Protein 8I1B (pdb70)

B-factor: mean 28.57, std 8.93, range [12.27, 54.84]

CATH classification: 2.80.10.50

Nearest PDB structures (foldseek):
  8i1b-assembly1_A  TM=1.007E+00  e=2.877E-26  Mus musculus
  6y8m-assembly1_A  TM=9.764E-01  e=1.112E-20  Homo sapiens
  1s0l-assembly1_A  TM=9.770E-01  e=1.169E-20  Homo sapiens
  5r8p-assembly1_A  TM=9.793E-01  e=1.428E-20  Homo sapiens
  1tp0-assembly1_A  TM=9.754E-01  e=1.112E-20  Homo sapiens

Secondary structure (DSSP, 8-state):
-EEEEEEETT--EEEEETTTEEEEE---GGGGTTBPPEEEEE-S----SSEEEEEEEETTSSEEEEEEEETTEEEEEEEE--TTT-S-SS--GGGEEEEEEETTEEEEEESSSTT-EEEB-SSSSEEPEEE---TT-B--EEEEE-

Radius of gyration: 14.27 Å; Cα contacts (8 Å, |Δi|>4): 338; chains: 1; bounding box: 38×35×39 Å

Solvent-accessible surface area: 7971 Å² total; per-residue (Å²): 112,110,51,26,49,5,42,2,96,80,115,2,2,1,13,71,28,156,91,133,54,8,47,2,22,98,47,86,63,141,60,65,116,98,9,12,39,3,6,9,21,126,1,105,40,121,116,83,103,109,50,89,11,5,0,2,2,9,98,84,108,59,21,8,4,0,1,32,124,106,145,70,60,20,40,23,50,16,40,64,16,73,95,202,106,35,57,68,151,142,13,62,103,73,0,9,0,23,21,18,113,61,171,119,64,4,22,0,8,0,20,68,33,85,97,62,33,3,0,1,32,78,53,62,113,107,49,13,61,11,4,77,84,57,63,135,30,3,15,16,1,59,58,54,87,84

Sequence (146 aa):
QLHYRLRDEQQKSLVLSDPYELKALHLNGQNINQQVIFSMSFVQGEPSNDKIPVALGLKGKNLYLSCVMKDGTPTLQLESVDPKQYPKKKMEKRFVFNKIEVKSKVEFESAEFPNWYISTSQAEHKPVFLGNNSGQDIIDFTMESV

InterPro domains:
  IPR000975 Interleukin-1 family [PF00340] (148-264)
  IPR000975 Interleukin-1 family [PR00264] (173-193)
  IPR000975 Interleukin-1 family [PR00264] (212-225)
  IPR000975 Interleukin-1 family [PR00264] (226-241)
  IPR000975 Interleukin-1 family [PTHR10078] (1-266)
  IPR003502 Interleukin-1 propeptide [PF02394] (1-102)
  IPR008996 Cytokine IL1/FGF [SSF50353] (122-266)
  IPR020877 Interleukin-1 conserved site [PS00253] (229-249)

GO terms:
  GO:1900745 positive regulation of p38MAPK cascade (P, IGI)
  GO:0046330 positive regulation of JNK cascade (P, IGI)
  GO:0050805 negative regulation of synaptic transmission (P, IMP)
  GO:0050999 regulation of nitric-oxide synthase activity (P, IDA)
  GO:0005576 extracellular region (C, EXP)
  GO:0031982 vesicle (C, IDA)
  GO:0005125 cytokine activity (F, IDA)
  GO:0005576 extracellular region (C, IDA)
  GO:0030141 secretory granule (C, IDA)
  GO:0043123 positive regulation of canonical NF-kappaB signal transduction (P, IDA)
  GO:0009743 response to carbohydrate (P, IDA)
  GO:0045944 positive regulation of transcription by RNA polymerase II (P, IDA)
  GO:0010628 positive regulation of gene expression (P, IDA)
  GO:0030593 neutrophil chemotaxis (P, IDA)
  GO:0032496 response to lipopolysaccharide (P, IDA)
  GO:0032722 positive regulation of chemokine production (P, IDA)
  GO:0032755 positive regulation of interleukin-6 production (P, IDA)
  GO:0033198 response to ATP (P, IDA)
  GO:0050900 leukocyte migration (P, IDA)
  GO:0046330 positive regulation of JNK cascade (P, IDA)

Organism: Mus musculus (NCBI:txid10090)

Structure (mmCIF, N/CA/C/O backbone):
data_8I1B
#
_entry.id   8I1B
#
_cell.length_a   55.710
_cell.length_b   55.710
_cell.length_c   79.000
_cell.angle_alpha   90.00
_cell.angle_beta   90.00
_cell.angle_gamma   90.00
#
_symmetry.space_group_name_H-M   'P 43'
#
loop_
_entity.id
_entity.type
_entity.pdbx_description
1 polymer 'INTERLEUKIN-1 BETA'
2 water water
#
loop_
_atom_site.group_PDB
_atom_site.id
_atom_site.type_symbol
_atom_site.label_atom_id
_atom_site.label_alt_id
_atom_site.label_comp_id
_atom_site.label_asym_id
_atom_site.label_entity_id
_atom_site.label_seq_id
_atom_site.pdbx_PDB_ins_code
_atom_site.Cartn_x
_atom_site.Cartn_y
_atom_site.Cartn_z
_atom_site.occupancy
_atom_site.B_iso_or_equiv
_atom_site.auth_seq_id
_atom_site.auth_comp_id
_atom_site.auth_asym_id
_atom_site.auth_atom_id
_atom_site.pdbx_PDB_model_num
ATOM 1 N N . GLN A 1 5 ? 11.266 21.347 12.809 1.00 29.76 5 GLN A N 1
ATOM 2 C CA . GLN A 1 5 ? 10.621 20.458 11.793 1.00 29.92 5 GLN A CA 1
ATOM 3 C C . GLN A 1 5 ? 9.198 20.875 11.434 1.00 29.22 5 GLN A C 1
ATOM 4 O O . GLN A 1 5 ? 8.316 20.795 12.268 1.00 29.59 5 GLN A O 1
ATOM 10 N N . LEU A 1 6 ? 9.031 21.387 10.224 1.00 28.17 6 LEU A N 1
ATOM 11 C CA . LEU A 1 6 ? 7.749 21.815 9.676 1.00 27.76 6 LEU A CA 1
ATOM 12 C C . LEU A 1 6 ? 7.283 20.616 8.793 1.00 27.09 6 LEU A C 1
ATOM 13 O O . LEU A 1 6 ? 8.164 20.020 8.184 1.00 26.38 6 LEU A O 1
ATOM 18 N N . HIS A 1 7 ? 6.010 20.325 8.805 1.00 26.49 7 HIS A N 1
ATOM 19 C CA . HIS A 1 7 ? 5.439 19.210 8.056 1.00 25.75 7 HIS A CA 1
ATOM 20 C C . HIS A 1 7 ? 4.622 19.689 6.858 1.00 24.66 7 HIS A C 1
ATOM 21 O O . HIS A 1 7 ? 3.945 20.684 6.987 1.00 23.88 7 HIS A O 1
ATOM 28 N N . TYR A 1 8 ? 4.817 18.993 5.718 1.00 24.00 8 TYR A N 1
ATOM 29 C CA . TYR A 1 8 ? 4.100 19.352 4.518 1.00 24.04 8 TYR A CA 1
ATOM 30 C C . TYR A 1 8 ? 3.908 18.211 3.527 1.00 23.42 8 TYR A C 1
ATOM 31 O O . TYR A 1 8 ? 4.589 17.186 3.637 1.00 23.69 8 TYR A O 1
ATOM 40 N N . ARG A 1 9 ? 2.970 18.415 2.645 1.00 22.99 9 ARG A N 1
ATOM 41 C CA . ARG A 1 9 ? 2.652 17.505 1.528 1.00 22.58 9 ARG A CA 1
ATOM 42 C C . ARG A 1 9 ? 3.037 18.374 0.307 1.00 22.09 9 ARG A C 1
ATOM 43 O O . ARG A 1 9 ? 2.970 19.623 0.374 1.00 21.93 9 ARG A O 1
ATOM 51 N N . LEU A 1 10 ? 3.522 17.730 -0.712 1.00 21.78 10 LEU A N 1
ATOM 52 C CA . LEU A 1 10 ? 3.951 18.443 -1.933 1.00 20.72 10 LEU A CA 1
ATOM 53 C C . LEU A 1 10 ? 3.093 17.988 -3.099 1.00 19.88 10 LEU A C 1
ATOM 54 O O . LEU A 1 10 ? 2.720 16.805 -3.087 1.00 20.54 10 LEU A O 1
ATOM 59 N N . ARG A 1 11 ? 2.875 18.897 -3.995 1.00 19.42 11 ARG A N 1
ATOM 60 C CA . ARG A 1 11 ? 2.124 18.668 -5.237 1.00 19.48 11 ARG A CA 1
ATOM 61 C C . ARG A 1 11 ? 2.882 19.401 -6.346 1.00 19.17 11 ARG A C 1
ATOM 62 O O . ARG A 1 11 ? 3.376 20.523 -5.980 1.00 19.36 11 ARG A O 1
ATOM 70 N N . ASP A 1 12 ? 2.944 18.791 -7.491 1.00 18.69 12 ASP A N 1
ATOM 71 C CA . ASP A 1 12 ? 3.640 19.379 -8.637 1.00 19.90 12 ASP A CA 1
ATOM 72 C C . ASP A 1 12 ? 2.755 20.399 -9.318 1.00 21.12 12 ASP A C 1
ATOM 73 O O . ASP A 1 12 ? 1.542 20.555 -8.952 1.00 21.71 12 ASP A O 1
ATOM 78 N N . GLU A 1 13 ? 3.306 21.184 -10.246 1.00 21.91 13 GLU A N 1
ATOM 79 C CA . GLU A 1 13 ? 2.552 22.242 -10.921 1.00 22.88 13 GLU A CA 1
ATOM 80 C C . GLU A 1 13 ? 1.325 21.705 -11.629 1.00 22.34 13 GLU A C 1
ATOM 81 O O . GLU A 1 13 ? 0.292 22.411 -11.696 1.00 22.49 13 GLU A O 1
ATOM 87 N N . GLN A 1 14 ? 1.398 20.491 -12.084 1.00 21.97 14 GLN A N 1
ATOM 88 C CA . GLN A 1 14 ? 0.311 19.803 -12.746 1.00 22.06 14 GLN A CA 1
ATOM 89 C C . GLN A 1 14 ? -0.612 19.128 -11.751 1.00 22.03 14 GLN A C 1
ATOM 90 O O . GLN A 1 14 ? -1.389 18.296 -12.236 1.00 21.97 14 GLN A O 1
ATOM 100 N N . GLN A 1 15 ? -0.518 19.409 -10.485 1.00 22.18 15 GLN A N 1
ATOM 101 C CA . GLN A 1 15 ? -1.358 18.817 -9.463 1.00 22.74 15 GLN A CA 1
ATOM 102 C C . GLN A 1 15 ? -1.177 17.333 -9.206 1.00 22.31 15 GLN A C 1
ATOM 103 O O . GLN A 1 15 ? -2.134 16.689 -8.709 1.00 21.66 15 GLN A O 1
ATOM 109 N N . LYS A 1 16 ? -0.031 16.766 -9.479 1.00 22.27 16 LYS A N 1
ATOM 110 C CA . LYS A 1 16 ? 0.246 15.330 -9.150 1.00 22.88 16 LYS A CA 1
ATOM 111 C C . LYS A 1 16 ? 0.702 15.313 -7.666 1.00 22.86 16 LYS A C 1
ATOM 112 O O . LYS A 1 16 ? 1.286 16.303 -7.209 1.00 22.57 16 LYS A O 1
ATOM 118 N N . SER A 1 17 ? 0.366 14.273 -6.951 1.00 22.88 17 SER A N 1
ATOM 119 C CA . SER A 1 17 ? 0.698 14.114 -5.527 1.00 23.11 17 SER A CA 1
ATOM 120 C C . SER A 1 17 ? 1.809 13.080 -5.408 1.00 23.63 17 SER A C 1
ATOM 121 O O . SER A 1 17 ? 1.944 12.172 -6.274 1.00 23.42 17 SER A O 1
ATOM 124 N N . LEU A 1 18 ? 2.539 13.201 -4.300 1.00 24.12 18 LEU A N 1
ATOM 125 C CA . LEU A 1 18 ? 3.702 12.315 -4.050 1.00 24.50 18 LEU A CA 1
ATOM 126 C C . LEU A 1 18 ? 3.368 11.166 -3.145 1.00 25.71 18 LEU A C 1
ATOM 127 O O . LEU A 1 18 ? 2.743 11.348 -2.113 1.00 25.83 18 LEU A O 1
ATOM 132 N N . VAL A 1 19 ? 3.801 9.975 -3.533 1.00 27.43 19 VAL A N 1
ATOM 133 C CA . VAL A 1 19 ? 3.589 8.754 -2.733 1.00 29.57 19 VAL A CA 1
ATOM 134 C C . VAL A 1 19 ? 4.887 7.943 -2.641 1.00 31.17 19 VAL A C 1
ATOM 135 O O . VAL A 1 19 ? 5.787 8.051 -3.492 1.00 30.95 19 VAL A O 1
ATOM 139 N N . LEU A 1 20 ? 4.983 7.111 -1.632 1.00 32.93 20 LEU A N 1
ATOM 140 C CA . LEU A 1 20 ? 6.128 6.223 -1.385 1.00 34.88 20 LEU A CA 1
ATOM 141 C C . LEU A 1 20 ? 5.838 4.850 -1.993 1.00 36.89 20 LEU A C 1
ATOM 142 O O . LEU A 1 20 ? 4.764 4.289 -1.720 1.00 37.54 20 LEU A O 1
ATOM 147 N N . SER A 1 21 ? 6.717 4.303 -2.783 1.00 38.88 21 SER A N 1
ATOM 148 C CA . SER A 1 21 ? 6.610 2.963 -3.387 1.00 41.55 21 SER A CA 1
ATOM 149 C C . SER A 1 21 ? 7.800 2.083 -2.946 1.00 43.04 21 SER A C 1
ATOM 150 O O . SER A 1 21 ? 8.982 2.503 -2.964 1.00 42.94 21 SER A O 1
ATOM 153 N N . ASP A 1 22 ? 7.482 0.892 -2.503 1.00 44.45 22 ASP A N 1
ATOM 154 C CA . ASP A 1 22 ? 8.223 -0.201 -1.970 1.00 45.66 22 ASP A CA 1
ATOM 155 C C . ASP A 1 22 ? 9.736 -0.118 -1.919 1.00 45.66 22 ASP A C 1
ATOM 156 O O . ASP A 1 22 ? 10.367 -0.189 -0.836 1.00 45.26 22 ASP A O 1
ATOM 161 N N . PRO A 1 23 ? 10.327 -0.034 -3.098 1.00 45.69 23 PRO A N 1
ATOM 162 C CA . PRO A 1 23 ? 11.782 0.076 -3.235 1.00 45.49 23 PRO A CA 1
ATOM 163 C C . PRO A 1 23 ? 12.373 1.401 -2.788 1.00 45.13 23 PRO A C 1
ATOM 164 O O . PRO A 1 23 ? 13.349 1.847 -3.482 1.00 45.41 23 PRO A O 1
ATOM 168 N N . TYR A 1 24 ? 11.877 2.032 -1.704 1.00 43.79 24 TYR A N 1
ATOM 169 C CA . TYR A 1 24 ? 12.503 3.313 -1.255 1.00 41.67 24 TYR A CA 1
ATOM 170 C C . TYR A 1 24 ? 12.425 4.326 -2.414 1.00 40.30 24 TYR A C 1
ATOM 171 O O . TYR A 1 24 ? 13.443 4.983 -2.758 1.00 39.58 24 TYR A O 1
ATOM 180 N N . GLU A 1 25 ? 11.265 4.377 -3.009 1.00 39.13 25 GLU A N 1
ATOM 181 C CA . GLU A 1 25 ? 11.042 5.269 -4.168 1.00 37.12 25 GLU A CA 1
ATOM 182 C C . GLU A 1 25 ? 9.787 6.116 -4.043 1.00 35.01 25 GLU A C 1
ATOM 183 O O . GLU A 1 25 ? 8.768 5.653 -3.497 1.00 35.89 25 GLU A O 1
ATOM 189 N N . LEU A 1 26 ? 9.892 7.369 -4.493 1.00 31.84 26 LEU A N 1
ATOM 190 C CA . LEU A 1 26 ? 8.824 8.328 -4.500 1.00 28.95 26 LEU A CA 1
ATOM 191 C C . LEU A 1 26 ? 8.344 8.378 -5.975 1.00 27.34 26 LEU A C 1
ATOM 192 O O . LEU A 1 26 ? 9.195 8.281 -6.821 1.00 26.00 26 LEU A O 1
ATOM 197 N N . LYS A 1 27 ? 7.043 8.450 -6.111 1.00 27.31 27 LYS A N 1
ATOM 198 C CA . LYS A 1 27 ? 6.378 8.537 -7.405 1.00 27.32 27 LYS A CA 1
ATOM 199 C C . LYS A 1 27 ? 5.317 9.683 -7.242 1.00 25.93 27 LYS A C 1
ATOM 200 O O . LYS A 1 27 ? 4.885 9.958 -6.136 1.00 25.79 27 LYS A O 1
ATOM 206 N N . ALA A 1 28 ? 4.980 10.189 -8.378 1.00 24.90 28 ALA A N 1
ATOM 207 C CA . ALA A 1 28 ? 3.977 11.284 -8.432 1.00 24.29 28 ALA A CA 1
ATOM 208 C C . ALA A 1 28 ? 2.817 10.725 -9.290 1.00 24.44 28 ALA A C 1
ATOM 209 O O . ALA A 1 28 ? 3.122 10.183 -10.390 1.00 24.92 28 ALA A O 1
ATOM 211 N N . LEU A 1 29 ? 1.623 10.847 -8.765 1.00 23.97 29 LEU A N 1
ATOM 212 C CA . LEU A 1 29 ? 0.449 10.398 -9.519 1.00 24.79 29 LEU A CA 1
ATOM 213 C C . LEU A 1 29 ? -0.750 11.328 -9.294 1.00 24.30 29 LEU A C 1
ATOM 214 O O . LEU A 1 29 ? -0.722 12.135 -8.379 1.00 24.15 29 LEU A O 1
ATOM 219 N N . HIS A 1 30 ? -1.763 11.165 -10.148 1.00 23.87 30 HIS A N 1
ATOM 220 C CA . HIS A 1 30 ? -2.971 11.964 -10.040 1.00 23.29 30 HIS A CA 1
ATOM 221 C C . HIS A 1 30 ? -3.858 11.342 -8.989 1.00 23.52 30 HIS A C 1
ATOM 222 O O . HIS A 1 30 ? -4.216 10.184 -9.227 1.00 24.16 30 HIS A O 1
ATOM 229 N N . LEU A 1 31 ? -4.101 12.016 -7.912 1.00 23.68 31 LEU A N 1
ATOM 230 C CA . LEU A 1 31 ? -4.937 11.575 -6.812 1.00 24.78 31 LEU A CA 1
ATOM 231 C C . LEU A 1 31 ? -6.035 12.601 -6.590 1.00 26.13 31 LEU A C 1
ATOM 232 O O . LEU A 1 31 ? -5.858 13.805 -6.881 1.00 26.29 31 LEU A O 1
ATOM 237 N N . ASN A 1 32 ? -7.174 12.145 -6.149 1.00 28.06 32 ASN A N 1
ATOM 238 C CA . ASN A 1 32 ? -8.336 13.056 -5.919 1.00 30.17 32 ASN A CA 1
ATOM 239 C C . ASN A 1 32 ? -8.429 13.341 -4.441 1.00 31.32 32 ASN A C 1
ATOM 240 O O . ASN A 1 32 ? -7.630 12.846 -3.643 1.00 31.54 32 ASN A O 1
ATOM 245 N N . GLY A 1 33 ? -9.389 14.147 -4.060 1.00 32.93 33 GLY A N 1
ATOM 246 C CA . GLY A 1 33 ? -9.651 14.545 -2.682 1.00 34.54 33 GLY A CA 1
ATOM 247 C C . GLY A 1 33 ? -9.843 13.384 -1.753 1.00 36.25 33 GLY A C 1
ATOM 248 O O . GLY A 1 33 ? -9.518 13.501 -0.561 1.00 37.10 33 GLY A O 1
ATOM 249 N N . GLN A 1 34 ? -10.312 12.255 -2.206 1.00 37.57 34 GLN A N 1
ATOM 250 C CA . GLN A 1 34 ? -10.569 11.031 -1.451 1.00 39.27 34 GLN A CA 1
ATOM 251 C C . GLN A 1 34 ? -9.289 10.268 -1.161 1.00 40.31 34 GLN A C 1
ATOM 252 O O . GLN A 1 34 ? -9.109 9.654 -0.079 1.00 41.29 34 GLN A O 1
ATOM 258 N N . ASN A 1 35 ? -8.404 10.249 -2.156 1.00 40.49 35 ASN A N 1
ATOM 259 C CA . ASN A 1 35 ? -7.133 9.498 -1.960 1.00 41.78 35 ASN A CA 1
ATOM 260 C C . ASN A 1 35 ? -6.003 10.312 -1.458 1.00 41.62 35 ASN A C 1
ATOM 261 O O . ASN A 1 35 ? -4.864 10.198 -1.920 1.00 42.30 35 ASN A O 1
ATOM 266 N N . ILE A 1 36 ? -6.230 11.148 -0.497 1.00 41.52 36 ILE A N 1
ATOM 267 C CA . ILE A 1 36 ? -5.207 12.074 0.051 1.00 41.09 36 ILE A CA 1
ATOM 268 C C . ILE A 1 36 ? -4.423 11.408 1.118 1.00 40.67 36 ILE A C 1
ATOM 269 O O . ILE A 1 36 ? -3.248 11.742 1.430 1.00 40.34 36 ILE A O 1
ATOM 275 N N . ASN A 1 37 ? -4.922 10.341 1.675 1.00 40.47 37 ASN A N 1
ATOM 276 C CA . ASN A 1 37 ? -4.344 9.521 2.732 1.00 40.29 37 ASN A CA 1
ATOM 277 C C . ASN A 1 37 ? -2.980 8.961 2.415 1.00 39.33 37 ASN A C 1
ATOM 278 O O . ASN A 1 37 ? -2.087 8.904 3.290 1.00 39.03 37 ASN A O 1
ATOM 283 N N . GLN A 1 38 ? -2.754 8.494 1.208 1.00 38.54 38 GLN A N 1
ATOM 284 C CA . GLN A 1 38 ? -1.554 7.896 0.695 1.00 37.31 38 GLN A CA 1
ATOM 285 C C . GLN A 1 38 ? -0.311 8.760 0.459 1.00 35.33 38 GLN A C 1
ATOM 286 O O . GLN A 1 38 ? 0.792 8.189 0.249 1.00 34.59 38 GLN A O 1
ATOM 292 N N . GLN A 1 39 ? -0.477 10.046 0.318 1.00 33.95 39 GLN A N 1
ATOM 293 C CA . GLN A 1 39 ? 0.601 11.003 0.064 1.00 31.70 39 GLN A CA 1
ATOM 294 C C . GLN A 1 39 ? 1.655 11.003 1.184 1.00 29.91 39 GLN A C 1
ATOM 295 O O . GLN A 1 39 ? 1.275 10.985 2.358 1.00 30.22 39 GLN A O 1
ATOM 301 N N . VAL A 1 40 ? 2.879 11.171 0.832 1.00 28.29 40 VAL A N 1
ATOM 302 C CA . VAL A 1 40 ? 4.006 11.310 1.750 1.00 27.18 40 VAL A CA 1
ATOM 303 C C . VAL A 1 40 ? 3.977 12.703 2.421 1.00 25.83 40 VAL A C 1
ATOM 304 O O . VAL A 1 40 ? 3.784 13.760 1.794 1.00 25.44 40 VAL A O 1
ATOM 308 N N . ILE A 1 41 ? 4.185 12.668 3.720 1.00 24.61 41 ILE A N 1
ATOM 309 C CA . ILE A 1 41 ? 4.338 13.890 4.499 1.00 23.56 41 ILE A CA 1
ATOM 310 C C . ILE A 1 41 ? 5.879 14.002 4.744 1.00 23.14 41 ILE A C 1
ATOM 311 O O . ILE A 1 41 ? 6.537 13.071 5.234 1.00 22.95 41 ILE A O 1
ATOM 316 N N . PHE A 1 42 ? 6.344 15.179 4.426 1.00 22.33 42 PHE A N 1
ATOM 317 C CA . PHE A 1 42 ? 7.739 15.571 4.583 1.00 21.44 42 PHE A CA 1
ATOM 318 C C . PHE A 1 42 ? 7.888 16.531 5.792 1.00 21.42 42 PHE A C 1
ATOM 319 O O . PHE A 1 42 ? 6.984 17.321 6.120 1.00 21.34 42 PHE A O 1
ATOM 327 N N . SER A 1 43 ? 9.057 16.433 6.388 1.00 21.48 43 SER A N 1
ATOM 328 C CA . SER A 1 43 ? 9.540 17.202 7.487 1.00 21.90 43 SER A CA 1
ATOM 329 C C . SER A 1 43 ? 10.659 18.109 6.950 1.00 21.84 43 SER A C 1
ATOM 330 O O . SER A 1 43 ? 11.663 17.510 6.602 1.00 22.11 43 SER A O 1
ATOM 333 N N . MET A 1 44 ? 10.404 19.399 6.971 1.00 21.85 44 MET A N 1
ATOM 334 C CA . MET A 1 44 ? 11.403 20.365 6.483 1.00 21.83 44 MET A CA 1
ATOM 335 C C . MET A 1 44 ? 12.092 20.986 7.672 1.00 21.86 44 MET A C 1
ATOM 336 O O . MET A 1 44 ? 11.446 21.184 8.736 1.00 22.79 44 MET A O 1
ATOM 341 N N . SER A 1 45 ? 13.367 21.232 7.605 1.00 21.13 45 SER A N 1
ATOM 342 C CA . SER A 1 45 ? 14.156 21.832 8.682 1.00 21.03 45 SER A CA 1
ATOM 343 C C . SER A 1 45 ? 15.269 22.656 8.046 1.00 22.07 45 SER A C 1
ATOM 344 O O . SER A 1 45 ? 15.809 22.264 7.007 1.00 22.65 45 SER A O 1
ATOM 347 N N . PHE A 1 46 ? 15.578 23.768 8.631 1.00 22.59 46 PHE A N 1
ATOM 348 C CA . PHE A 1 46 ? 16.607 24.723 8.241 1.00 22.53 46 PHE A CA 1
ATOM 349 C C . PHE A 1 46 ? 17.965 24.088 8.559 1.00 23.17 46 PHE A C 1
ATOM 350 O O . PHE A 1 46 ? 18.145 23.498 9.596 1.00 23.18 46 PHE A O 1
ATOM 358 N N . VAL A 1 47 ? 18.899 24.236 7.689 1.00 24.70 47 VAL A N 1
ATOM 359 C CA . VAL A 1 47 ? 20.247 23.844 7.644 1.00 27.25 47 VAL A CA 1
ATOM 360 C C . VAL A 1 47 ? 21.219 25.017 7.566 1.00 30.27 47 VAL A C 1
ATOM 361 O O . VAL A 1 47 ? 21.009 25.963 6.795 1.00 30.73 47 VAL A O 1
ATOM 365 N N . GLN A 1 48 ? 22.292 24.918 8.357 1.00 33.96 48 GLN A N 1
ATOM 366 C CA . GLN A 1 48 ? 23.305 26.045 8.235 1.00 37.93 48 GLN A CA 1
ATOM 367 C C . GLN A 1 48 ? 23.761 25.985 6.773 1.00 41.05 48 GLN A C 1
ATOM 368 O O . GLN A 1 48 ? 24.218 24.881 6.321 1.00 41.87 48 GLN A O 1
ATOM 374 N N . GLY A 1 49 ? 23.513 27.024 5.985 1.00 43.05 49 GLY A N 1
ATOM 375 C CA . GLY A 1 49 ? 23.961 26.980 4.531 1.00 46.22 49 GLY A CA 1
ATOM 376 C C . GLY A 1 49 ? 24.452 28.346 4.112 1.00 48.23 49 GLY A C 1
ATOM 377 O O . GLY A 1 49 ? 24.879 29.082 5.049 1.00 49.43 49 GLY A O 1
ATOM 378 N N . GLU A 1 50 ? 24.393 28.771 2.864 1.00 49.71 50 GLU A N 1
ATOM 379 C CA . GLU A 1 50 ? 24.906 30.151 2.563 1.00 51.59 50 GLU A CA 1
ATOM 380 C C . GLU A 1 50 ? 24.034 30.981 1.689 1.00 52.87 50 GLU A C 1
ATOM 381 O O . GLU A 1 50 ? 22.852 30.608 1.405 1.00 53.17 50 GLU A O 1
ATOM 387 N N . PRO A 1 51 ? 24.516 32.160 1.283 1.00 53.66 51 PRO A N 1
ATOM 388 C CA . PRO A 1 51 ? 23.871 33.171 0.493 1.00 53.76 51 PRO A CA 1
ATOM 389 C C . PRO A 1 51 ? 22.630 32.934 -0.320 1.00 53.56 51 PRO A C 1
ATOM 390 O O . PRO A 1 51 ? 22.411 31.967 -1.060 1.00 53.40 51 PRO A O 1
ATOM 394 N N . SER A 1 52 ? 21.761 33.939 -0.185 1.00 53.11 52 SER A N 1
ATOM 395 C CA . SER A 1 52 ? 20.495 34.152 -0.775 1.00 52.57 52 SER A CA 1
ATOM 396 C C . SER A 1 52 ? 20.508 34.080 -2.305 1.00 52.60 52 SER A C 1
ATOM 397 O O . SER A 1 52 ? 21.466 33.681 -2.971 1.00 52.97 52 SER A O 1
ATOM 400 N N . ASN A 1 53 ? 19.383 34.521 -2.814 1.00 52.20 53 ASN A N 1
ATOM 401 C CA . ASN A 1 53 ? 19.047 34.507 -4.267 1.00 51.77 53 ASN A CA 1
ATOM 402 C C . ASN A 1 53 ? 17.530 34.054 -4.146 1.00 51.07 53 ASN A C 1
ATOM 403 O O . ASN A 1 53 ? 16.928 33.417 -5.005 1.00 51.45 53 ASN A O 1
ATOM 408 N N . ASP A 1 54 ? 17.154 34.391 -2.903 1.00 49.62 54 ASP A N 1
ATOM 409 C CA . ASP A 1 54 ? 15.801 34.028 -2.477 1.00 48.23 54 ASP A CA 1
ATOM 410 C C . ASP A 1 54 ? 15.888 32.490 -2.187 1.00 45.39 54 ASP A C 1
ATOM 411 O O . ASP A 1 54 ? 14.827 31.906 -2.546 1.00 46.01 54 ASP A O 1
ATOM 416 N N . LYS A 1 55 ? 16.999 32.030 -1.635 1.00 41.48 55 LYS A N 1
ATOM 417 C CA . LYS A 1 55 ? 17.051 30.569 -1.343 1.00 37.30 55 LYS A CA 1
ATOM 418 C C . LYS A 1 55 ? 17.384 30.266 0.134 1.00 33.56 55 LYS A C 1
ATOM 419 O O . LYS A 1 55 ? 18.403 30.764 0.617 1.00 33.26 55 LYS A O 1
ATOM 425 N N . ILE A 1 56 ? 16.616 29.414 0.749 1.00 29.55 56 ILE A N 1
ATOM 426 C CA . ILE A 1 56 ? 16.766 28.946 2.124 1.00 26.34 56 ILE A CA 1
ATOM 427 C C . ILE A 1 56 ? 17.119 27.441 2.093 1.00 25.08 56 ILE A C 1
ATOM 428 O O . ILE A 1 56 ? 16.432 26.575 1.503 1.00 24.19 56 ILE A O 1
ATOM 433 N N . PRO A 1 57 ? 18.252 27.109 2.719 1.00 24.09 57 PRO A N 1
ATOM 434 C CA . PRO A 1 57 ? 18.752 25.738 2.805 1.00 22.73 57 PRO A CA 1
ATOM 435 C C . PRO A 1 57 ? 17.941 24.949 3.829 1.00 20.55 57 PRO A C 1
ATOM 436 O O . PRO A 1 57 ? 17.842 25.344 4.999 1.00 20.14 57 PRO A O 1
ATOM 440 N N . VAL A 1 58 ? 17.498 23.810 3.343 1.00 18.89 58 VAL A N 1
ATOM 441 C CA . VAL A 1 58 ? 16.701 22.900 4.180 1.00 17.44 58 VAL A CA 1
ATOM 442 C C . VAL A 1 58 ? 17.024 21.459 3.858 1.00 16.95 58 VAL A C 1
ATOM 443 O O . VAL A 1 58 ? 17.581 21.125 2.804 1.00 17.49 58 VAL A O 1
ATOM 447 N N . ALA A 1 59 ? 16.631 20.590 4.753 1.00 16.81 59 ALA A N 1
ATOM 448 C CA . ALA A 1 59 ? 16.731 19.122 4.565 1.00 16.04 59 ALA A CA 1
ATOM 449 C C . ALA A 1 59 ? 15.267 18.641 4.507 1.00 15.82 59 ALA A C 1
ATOM 450 O O . ALA A 1 59 ? 14.384 19.224 5.169 1.00 16.36 59 ALA A O 1
ATOM 452 N N . LEU A 1 60 ? 15.043 17.600 3.767 1.00 16.10 60 LEU A N 1
ATOM 453 C CA . LEU A 1 60 ? 13.675 17.007 3.655 1.00 16.44 60 LEU A CA 1
ATOM 454 C C . LEU A 1 60 ? 13.673 15.579 4.121 1.00 17.26 60 LEU A C 1
ATOM 455 O O . LEU A 1 60 ? 14.330 14.747 3.482 1.00 17.97 60 LEU A O 1
ATOM 460 N N . GLY A 1 61 ? 12.968 15.250 5.170 1.00 18.20 61 GLY A N 1
ATOM 461 C CA . GLY A 1 61 ? 12.832 13.899 5.689 1.00 18.54 61 GLY A CA 1
ATOM 462 C C . GLY A 1 61 ? 11.370 13.492 5.498 1.00 19.79 61 GLY A C 1
ATOM 463 O O . GLY A 1 61 ? 10.501 14.254 5.030 1.00 19.09 61 GLY A O 1
ATOM 464 N N . LEU A 1 62 ? 11.192 12.177 5.809 1.00 20.79 62 LEU A N 1
ATOM 465 C CA . LEU A 1 62 ? 9.813 11.599 5.767 1.00 21.02 62 LEU A CA 1
ATOM 466 C C . LEU A 1 62 ? 9.344 11.663 7.249 1.00 21.36 62 LEU A C 1
ATOM 467 O O . LEU A 1 62 ? 10.030 11.131 8.118 1.00 22.13 62 LEU A O 1
ATOM 472 N N . LYS A 1 63 ? 8.203 12.262 7.468 1.00 21.80 63 LYS A N 1
ATOM 473 C CA . LYS A 1 63 ? 7.646 12.382 8.810 1.00 22.07 63 LYS A CA 1
ATOM 474 C C . LYS A 1 63 ? 7.646 11.019 9.507 1.00 22.33 63 LYS A C 1
ATOM 475 O O . LYS A 1 63 ? 7.220 9.993 8.994 1.00 22.24 63 LYS A O 1
ATOM 481 N N . GLY A 1 64 ? 8.082 10.959 10.734 1.00 22.91 64 GLY A N 1
ATOM 482 C CA . GLY A 1 64 ? 8.121 9.775 11.576 1.00 23.13 64 GLY A CA 1
ATOM 483 C C . GLY A 1 64 ? 9.192 8.800 11.173 1.00 23.58 64 GLY A C 1
ATOM 484 O O . GLY A 1 64 ? 9.216 7.733 11.793 1.00 24.27 64 GLY A O 1
ATOM 485 N N . LYS A 1 65 ? 10.079 9.166 10.253 1.00 23.35 65 LYS A N 1
ATOM 486 C CA . LYS A 1 65 ? 11.134 8.249 9.819 1.00 22.97 65 LYS A CA 1
ATOM 487 C C . LYS A 1 65 ? 12.540 8.809 9.723 1.00 23.04 65 LYS A C 1
ATOM 488 O O . LYS A 1 65 ? 12.765 10.029 9.522 1.00 24.11 65 LYS A O 1
ATOM 494 N N . ASN A 1 66 ? 13.472 7.890 9.801 1.00 21.79 66 ASN A N 1
ATOM 495 C CA . ASN A 1 66 ? 14.912 8.179 9.682 1.00 21.23 66 ASN A CA 1
ATOM 496 C C . ASN A 1 66 ? 15.268 7.995 8.195 1.00 20.64 66 ASN A C 1
ATOM 497 O O . ASN A 1 66 ? 16.199 7.243 7.919 1.00 20.72 66 ASN A O 1
ATOM 502 N N . LEU A 1 67 ? 14.475 8.596 7.342 1.00 20.19 67 LEU A N 1
ATOM 503 C CA . LEU A 1 67 ? 14.631 8.555 5.889 1.00 19.02 67 LEU A CA 1
ATOM 504 C C . LEU A 1 67 ? 14.686 10.012 5.404 1.00 19.25 67 LEU A C 1
ATOM 505 O O . LEU A 1 67 ? 13.678 10.736 5.723 1.00 19.83 67 LEU A O 1
ATOM 510 N N . TYR A 1 68 ? 15.735 10.380 4.692 1.00 18.43 68 TYR A N 1
ATOM 511 C CA . TYR A 1 68 ? 15.922 11.711 4.157 1.00 18.26 68 TYR A CA 1
ATOM 512 C C . TYR A 1 68 ? 16.352 11.641 2.674 1.00 18.28 68 TYR A C 1
ATOM 513 O O . TYR A 1 68 ? 17.151 10.750 2.331 1.00 18.37 68 TYR A O 1
ATOM 522 N N . LEU A 1 69 ? 15.870 12.632 1.939 1.00 17.83 69 LEU A N 1
ATOM 523 C CA . LEU A 1 69 ? 16.226 12.811 0.518 1.00 17.49 69 LEU A CA 1
ATOM 524 C C . LEU A 1 69 ? 17.708 13.142 0.396 1.00 18.26 69 LEU A C 1
ATOM 525 O O . LEU A 1 69 ? 18.293 13.988 1.134 1.00 18.24 69 LEU A O 1
ATOM 530 N N . SER A 1 70 ? 18.350 12.577 -0.597 1.00 19.24 70 SER A N 1
ATOM 531 C CA . SER A 1 70 ? 19.837 12.787 -0.782 1.00 19.90 70 SER A CA 1
ATOM 532 C C . SER A 1 70 ? 20.165 12.866 -2.259 1.00 19.76 70 SER A C 1
ATOM 533 O O . SER A 1 70 ? 19.433 12.332 -3.090 1.00 19.87 70 SER A O 1
ATOM 536 N N . CYS A 1 71 ? 21.281 13.394 -2.603 1.00 20.16 71 CYS A N 1
ATOM 537 C CA . CYS A 1 71 ? 21.765 13.557 -3.983 1.00 20.72 71 CYS A CA 1
ATOM 538 C C . CYS A 1 71 ? 23.243 13.096 -3.968 1.00 21.11 71 CYS A C 1
ATOM 539 O O . CYS A 1 71 ? 23.959 13.593 -3.122 1.00 20.16 71 CYS A O 1
ATOM 542 N N . VAL A 1 72 ? 23.483 12.211 -4.885 1.00 22.27 72 VAL A N 1
ATOM 543 C CA . VAL A 1 72 ? 24.825 11.602 -5.034 1.00 23.32 72 VAL A CA 1
ATOM 544 C C . VAL A 1 72 ? 25.037 11.390 -6.523 1.00 25.08 72 VAL A C 1
ATOM 545 O O . VAL A 1 72 ? 24.068 11.554 -7.279 1.00 24.89 72 VAL A O 1
ATOM 549 N N . MET A 1 73 ? 26.308 11.236 -6.886 1.00 27.20 73 MET A N 1
ATOM 550 C CA . MET A 1 73 ? 26.722 10.949 -8.288 1.00 28.79 73 MET A CA 1
ATOM 551 C C . MET A 1 73 ? 26.579 9.397 -8.389 1.00 29.89 73 MET A C 1
ATOM 552 O O . MET A 1 73 ? 27.325 8.752 -7.629 1.00 30.32 73 MET A O 1
ATOM 557 N N . LYS A 1 74 ? 25.733 8.919 -9.219 1.00 30.62 74 LYS A N 1
ATOM 558 C CA . LYS A 1 74 ? 25.558 7.434 -9.350 1.00 31.86 74 LYS A CA 1
ATOM 559 C C . LYS A 1 74 ? 25.373 7.182 -10.852 1.00 32.37 74 LYS A C 1
ATOM 560 O O . LYS A 1 74 ? 24.584 7.882 -11.515 1.00 32.09 74 LYS A O 1
ATOM 566 N N . ASP A 1 75 ? 26.183 6.271 -11.379 1.00 33.00 75 ASP A N 1
ATOM 567 C CA . ASP A 1 75 ? 26.108 5.963 -12.821 1.00 33.37 75 AS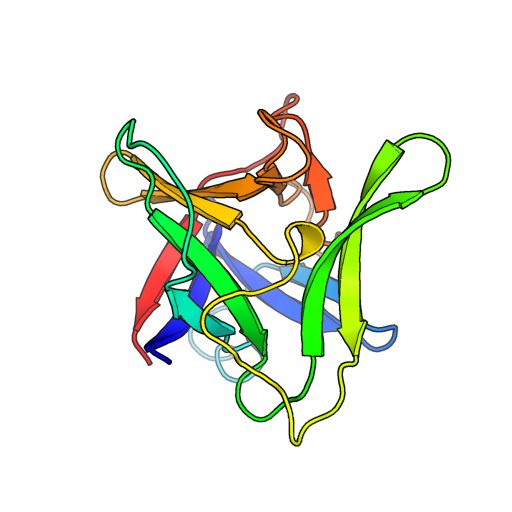P A CA 1
ATOM 568 C C . ASP A 1 75 ? 26.464 7.195 -13.626 1.00 32.51 75 ASP A C 1
ATOM 569 O O . ASP A 1 75 ? 25.800 7.469 -14.647 1.00 32.83 75 ASP A O 1
ATOM 574 N N . GLY A 1 76 ? 27.407 7.954 -13.176 1.00 31.78 76 GLY A N 1
ATOM 575 C CA . GLY A 1 76 ? 27.878 9.160 -13.825 1.00 31.46 76 GLY A CA 1
ATOM 576 C C . GLY A 1 76 ? 26.832 10.208 -14.053 1.00 31.60 76 GLY A C 1
ATOM 577 O O . GLY A 1 76 ? 26.899 10.968 -15.038 1.00 31.54 76 GLY A O 1
ATOM 578 N N . THR A 1 77 ? 25.828 10.278 -13.191 1.00 31.49 77 THR A N 1
ATOM 579 C CA . THR A 1 77 ? 24.743 11.279 -13.234 1.00 30.41 77 THR A CA 1
ATOM 580 C C . THR A 1 77 ? 24.314 11.597 -11.799 1.00 28.79 77 THR A C 1
ATOM 581 O O . THR A 1 77 ? 24.309 10.709 -10.941 1.00 28.72 77 THR A O 1
ATOM 585 N N . PRO A 1 78 ? 24.029 12.825 -11.564 1.00 28.25 78 PRO A N 1
ATOM 586 C CA . PRO A 1 78 ? 23.524 13.306 -10.209 1.00 27.33 78 PRO A CA 1
ATOM 587 C C . PRO A 1 78 ? 22.137 12.626 -10.033 1.00 26.36 78 PRO A C 1
ATOM 588 O O . PRO A 1 78 ? 21.266 12.709 -10.936 1.00 26.35 78 PRO A O 1
ATOM 592 N N . THR A 1 79 ? 21.943 11.941 -8.947 1.00 25.01 79 THR A N 1
ATOM 593 C CA . THR A 1 79 ? 20.770 11.165 -8.620 1.00 24.52 79 THR A CA 1
ATOM 594 C C . THR A 1 79 ? 20.167 11.479 -7.249 1.00 23.54 79 THR A C 1
ATOM 595 O O . THR A 1 79 ? 20.923 11.767 -6.300 1.00 23.05 79 THR A O 1
ATOM 599 N N . LEU A 1 80 ? 18.826 11.366 -7.210 1.00 22.53 80 LEU A N 1
ATOM 600 C CA . LEU A 1 80 ? 18.087 11.616 -5.958 1.00 21.68 80 LEU A CA 1
ATOM 601 C C . LEU A 1 80 ? 17.807 10.234 -5.333 1.00 22.11 80 LEU A C 1
ATOM 602 O O . LEU A 1 80 ? 17.383 9.306 -6.067 1.00 22.71 80 LEU A O 1
ATOM 607 N N . GLN A 1 81 ? 17.966 10.125 -4.050 1.00 22.00 81 GLN A N 1
ATOM 608 C CA . GLN A 1 81 ? 17.692 8.916 -3.307 1.00 22.30 81 GLN A CA 1
ATOM 609 C C . GLN A 1 81 ? 17.093 9.285 -1.948 1.00 21.40 81 GLN A C 1
ATOM 610 O O . GLN A 1 81 ? 16.940 10.456 -1.611 1.00 20.86 81 GLN A O 1
ATOM 616 N N . LEU A 1 82 ? 16.750 8.183 -1.322 1.00 21.14 82 LEU A N 1
ATOM 617 C CA . LEU A 1 82 ? 16.151 8.202 0.038 1.00 20.61 82 LEU A CA 1
ATOM 618 C C . LEU A 1 82 ? 17.191 7.467 0.918 1.00 19.76 82 LEU A C 1
ATOM 619 O O . LEU A 1 82 ? 17.256 6.284 0.740 1.00 19.84 82 LEU A O 1
ATOM 624 N N . GLU A 1 83 ? 17.833 8.125 1.785 1.00 19.91 83 GLU A N 1
ATOM 625 C CA . GLU A 1 83 ? 18.891 7.528 2.618 1.00 20.50 83 GLU A CA 1
ATOM 626 C C . GLU A 1 83 ? 18.465 7.372 4.044 1.00 20.46 83 GLU A C 1
ATOM 627 O O . GLU A 1 83 ? 17.808 8.240 4.619 1.00 20.29 83 GLU A O 1
ATOM 633 N N . SER A 1 84 ? 18.861 6.280 4.627 1.00 21.13 84 SER A N 1
ATOM 634 C CA . SER A 1 84 ? 18.661 5.891 6.024 1.00 21.83 84 SER A CA 1
ATOM 635 C C . SER A 1 84 ? 19.818 6.587 6.803 1.00 22.25 84 SER A C 1
ATOM 636 O O . SER A 1 84 ? 20.930 6.663 6.242 1.00 21.65 84 SER A O 1
ATOM 639 N N . VAL A 1 85 ? 19.442 6.982 8.013 1.00 22.58 85 VAL A N 1
ATOM 640 C CA . VAL A 1 85 ? 20.473 7.647 8.861 1.00 23.22 85 VAL A CA 1
ATOM 641 C C . VAL A 1 85 ? 20.142 7.136 10.288 1.00 24.86 85 VAL A C 1
ATOM 642 O O . VAL A 1 85 ? 19.006 6.645 10.483 1.00 24.58 85 VAL A O 1
ATOM 646 N N . ASP A 1 86 ? 21.146 7.298 11.132 1.00 25.90 86 ASP A N 1
ATOM 647 C CA . ASP A 1 86 ? 21.031 6.924 12.543 1.00 27.79 86 ASP A CA 1
ATOM 648 C C . ASP A 1 86 ? 20.013 7.873 13.216 1.00 29.10 86 ASP A C 1
ATOM 649 O O . ASP A 1 86 ? 20.311 9.077 13.362 1.00 29.69 86 ASP A O 1
ATOM 654 N N . PRO A 1 87 ? 18.904 7.315 13.685 1.00 29.86 87 PRO A N 1
ATOM 655 C CA . PRO A 1 87 ? 17.830 7.989 14.339 1.00 30.84 87 PRO A CA 1
ATOM 656 C C . PRO A 1 87 ? 18.120 8.795 15.591 1.00 32.09 87 PRO 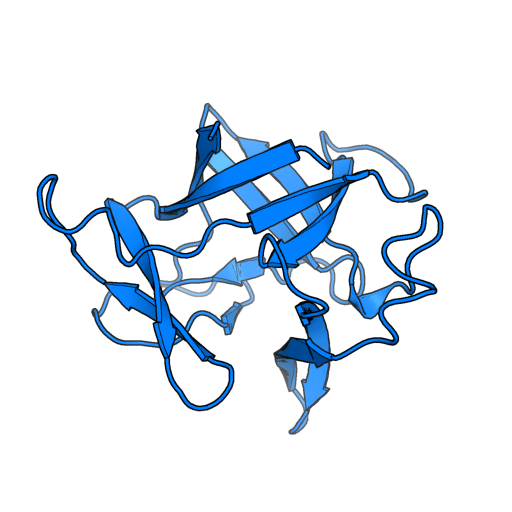A C 1
ATOM 657 O O . PRO A 1 87 ? 17.292 9.606 16.007 1.00 31.55 87 PRO A O 1
ATOM 661 N N . LYS A 1 88 ? 19.268 8.553 16.222 1.00 33.66 88 LYS A N 1
ATOM 662 C CA . LYS A 1 88 ? 19.663 9.306 17.417 1.00 35.24 88 LYS A CA 1
ATOM 663 C C . LYS A 1 88 ? 20.409 10.570 17.029 1.00 35.36 88 LYS A C 1
ATOM 664 O O . LYS A 1 88 ? 20.297 11.523 17.814 1.00 35.82 88 LYS A O 1
ATOM 670 N N . GLN A 1 89 ? 21.072 10.649 15.891 1.00 34.93 89 GLN A N 1
ATOM 671 C CA . GLN A 1 89 ? 21.790 11.846 15.461 1.00 34.73 89 GLN A CA 1
ATOM 672 C C . GLN A 1 89 ? 21.026 12.813 14.550 1.00 33.69 89 GLN A C 1
ATOM 673 O O . GLN A 1 89 ? 21.556 13.913 14.283 1.00 34.24 89 GLN A O 1
ATOM 679 N N . TYR A 1 90 ? 19.958 12.418 13.947 1.00 32.49 90 TYR A N 1
ATOM 680 C CA . TYR A 1 90 ? 19.194 13.151 12.965 1.00 31.07 90 TYR A CA 1
ATOM 681 C C . TYR A 1 90 ? 17.849 13.587 13.456 1.00 31.41 90 TYR A C 1
ATOM 682 O O . TYR A 1 90 ? 17.255 12.854 14.260 1.00 31.96 90 TYR A O 1
ATOM 691 N N . PRO A 1 91 ? 17.369 14.757 13.049 1.00 31.45 91 PRO A N 1
ATOM 692 C CA . PRO A 1 91 ? 18.060 15.681 12.130 1.00 31.57 91 PRO A CA 1
ATOM 693 C C . PRO A 1 91 ? 19.060 16.45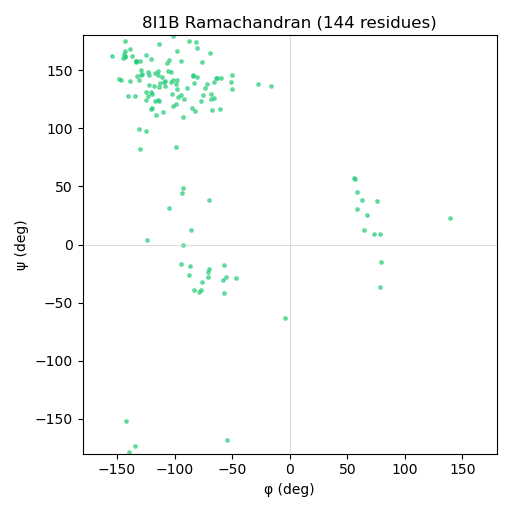8 12.972 1.00 31.75 91 PRO A C 1
ATOM 694 O O . PRO A 1 91 ? 19.059 16.320 14.212 1.00 32.21 91 PRO A O 1
ATOM 698 N N . LYS A 1 92 ? 19.852 17.253 12.331 1.00 31.98 92 LYS A N 1
ATOM 699 C CA . LYS A 1 92 ? 20.875 18.107 12.962 1.00 31.78 92 LYS A CA 1
ATOM 700 C C . LYS A 1 92 ? 20.815 19.469 12.223 1.00 31.78 92 LYS A C 1
ATOM 701 O O . LYS A 1 92 ? 20.245 19.506 11.140 1.00 32.02 92 LYS A O 1
ATOM 707 N N . LYS A 1 93 ? 21.467 20.456 12.773 1.00 32.13 93 LYS A N 1
ATOM 708 C CA . LYS A 1 93 ? 21.517 21.775 12.126 1.00 32.90 93 LYS A CA 1
ATOM 709 C C . LYS A 1 93 ? 22.524 21.785 11.013 1.00 33.45 93 LYS A C 1
ATOM 710 O O . LYS A 1 93 ? 22.285 22.401 9.929 1.00 33.93 93 LYS A O 1
ATOM 720 N N . LYS A 1 94 ? 23.664 21.176 11.205 1.00 33.66 94 LYS A N 1
ATOM 721 C CA . LYS A 1 94 ? 24.733 21.081 10.226 1.00 34.19 94 LYS A CA 1
ATOM 722 C C . LYS A 1 94 ? 24.615 19.697 9.570 1.00 33.72 94 LYS A C 1
ATOM 723 O O . LYS A 1 94 ? 25.302 18.716 9.925 1.00 34.56 94 LYS A O 1
ATOM 729 N N . MET A 1 95 ? 23.778 19.652 8.602 1.00 32.54 95 MET A N 1
ATOM 730 C CA . MET A 1 95 ? 23.440 18.452 7.781 1.00 31.03 95 MET A CA 1
ATOM 731 C C . MET A 1 95 ? 24.552 18.301 6.747 1.00 30.06 95 MET A C 1
ATOM 732 O O . MET A 1 95 ? 25.065 19.338 6.286 1.00 30.69 95 MET A O 1
ATOM 737 N N . GLU A 1 96 ? 24.943 17.100 6.402 1.00 28.70 96 GLU A N 1
ATOM 738 C CA . GLU A 1 96 ? 25.974 16.908 5.370 1.00 27.79 96 GLU A CA 1
ATOM 739 C C . GLU A 1 96 ? 25.350 17.457 4.074 1.00 27.15 96 GLU A C 1
ATOM 740 O O . GLU A 1 96 ? 24.138 17.323 3.848 1.00 26.39 96 GLU A O 1
ATOM 746 N N . LYS A 1 97 ? 26.194 18.080 3.269 1.00 26.49 97 LYS A N 1
ATOM 747 C CA . LYS A 1 97 ? 25.809 18.735 2.050 1.00 25.18 97 LYS A CA 1
ATOM 748 C C . LYS A 1 97 ? 24.899 18.024 1.101 1.00 24.08 97 LYS A C 1
ATOM 749 O O . LYS A 1 97 ? 24.201 18.701 0.281 1.00 24.11 97 LYS A O 1
ATOM 755 N N . ARG A 1 98 ? 24.910 16.725 1.058 1.00 22.72 98 ARG A N 1
ATOM 756 C CA . ARG A 1 98 ? 24.153 15.883 0.153 1.00 20.90 98 ARG A CA 1
ATOM 757 C C . ARG A 1 98 ? 22.661 15.900 0.497 1.00 19.80 98 ARG A C 1
ATOM 758 O O . ARG A 1 98 ? 21.874 15.747 -0.439 1.00 19.55 98 ARG A O 1
ATOM 766 N N . PHE A 1 99 ? 22.324 16.209 1.715 1.00 19.10 99 PHE A N 1
ATOM 767 C CA . PHE A 1 99 ? 20.950 16.289 2.158 1.00 18.28 99 PHE A CA 1
ATOM 768 C C . PHE A 1 99 ? 20.377 17.712 2.045 1.00 18.33 99 PHE A C 1
ATOM 769 O O . PHE A 1 99 ? 19.153 17.899 2.356 1.00 18.85 99 PHE A O 1
ATOM 777 N N . VAL A 1 100 ? 21.138 18.634 1.593 1.00 17.96 100 VAL A N 1
ATOM 778 C CA . VAL A 1 100 ? 20.803 20.042 1.476 1.00 17.22 100 VAL A CA 1
ATOM 779 C C . VAL A 1 100 ? 20.209 20.467 0.136 1.00 16.89 100 VAL A C 1
ATOM 780 O O . VAL A 1 100 ? 20.730 20.272 -0.956 1.00 16.91 100 VAL A O 1
ATOM 784 N N . PHE A 1 101 ? 19.034 21.091 0.296 1.00 16.16 101 PHE A N 1
ATOM 785 C CA . PHE A 1 101 ? 18.264 21.609 -0.811 1.00 16.30 101 PHE A CA 1
ATOM 786 C C . PHE A 1 101 ? 18.046 23.133 -0.588 1.00 16.59 101 PHE A C 1
ATOM 787 O O . PHE A 1 101 ? 17.760 23.519 0.572 1.00 16.59 101 PHE A O 1
ATOM 795 N N . ASN A 1 102 ? 18.199 23.876 -1.662 1.00 16.47 102 ASN A N 1
ATOM 796 C CA . ASN A 1 102 ? 17.973 25.305 -1.616 1.00 17.73 102 ASN A CA 1
ATOM 797 C C . ASN A 1 102 ? 16.484 25.498 -2.028 1.00 18.24 102 ASN A C 1
ATOM 798 O O . ASN A 1 102 ? 16.171 25.266 -3.211 1.00 18.19 102 ASN A O 1
ATOM 803 N N . LYS A 1 103 ? 15.707 25.885 -1.046 1.00 18.90 103 LYS A N 1
ATOM 804 C CA . LYS A 1 103 ? 14.290 26.161 -1.272 1.00 20.15 103 LYS A CA 1
ATOM 805 C C . LYS A 1 103 ? 14.136 27.540 -1.952 1.00 21.83 103 LYS A C 1
ATOM 806 O O . LYS A 1 103 ? 14.661 28.580 -1.423 1.00 22.66 103 LYS A O 1
ATOM 812 N N . ILE A 1 104 ? 13.475 27.538 -3.101 1.00 22.22 104 ILE A N 1
ATOM 813 C CA . ILE A 1 104 ? 13.239 28.768 -3.849 1.00 23.85 104 ILE A CA 1
ATOM 814 C C . ILE A 1 104 ? 11.726 28.998 -4.094 1.00 25.70 104 ILE A C 1
ATOM 815 O O . ILE A 1 104 ? 11.060 28.082 -4.572 1.00 25.61 104 ILE A O 1
ATOM 820 N N . GLU A 1 105 ? 11.260 30.172 -3.744 1.00 27.58 105 GLU A N 1
ATOM 821 C CA . GLU A 1 105 ? 9.891 30.578 -3.939 1.00 30.64 105 GLU A CA 1
ATOM 822 C C . GLU A 1 105 ? 9.774 31.423 -5.196 1.00 32.16 105 GLU A C 1
ATOM 823 O O . GLU A 1 105 ? 10.459 32.448 -5.371 1.00 32.15 105 GLU A O 1
ATOM 829 N N . VAL A 1 106 ? 8.950 30.905 -6.091 1.00 33.77 106 VAL A N 1
ATOM 830 C CA . VAL A 1 106 ? 8.701 31.598 -7.377 1.00 35.87 106 VAL A CA 1
ATOM 831 C C . VAL A 1 106 ? 7.209 31.685 -7.618 1.00 36.97 106 VAL A C 1
ATOM 832 O O . VAL A 1 106 ? 6.519 30.688 -7.973 1.00 37.26 106 VAL A O 1
ATOM 836 N N . LYS A 1 107 ? 6.714 32.887 -7.292 1.00 37.54 107 LYS A N 1
ATOM 837 C CA . LYS A 1 107 ? 5.293 33.218 -7.480 1.00 38.05 107 LYS A CA 1
ATOM 838 C C . LYS A 1 107 ? 4.386 32.231 -6.775 1.00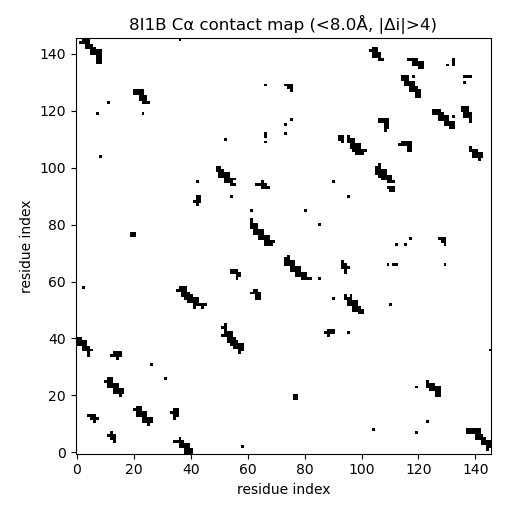 37.69 107 LYS A C 1
ATOM 839 O O . LYS A 1 107 ? 3.564 31.648 -7.550 1.00 38.24 107 LYS A O 1
ATOM 845 N N . SER A 1 108 ? 4.470 32.009 -5.471 1.00 36.44 108 SER A N 1
ATOM 846 C CA . SER A 1 108 ? 3.503 31.030 -4.917 1.00 35.82 108 SER A CA 1
ATOM 847 C C . SER A 1 108 ? 3.849 29.568 -5.119 1.00 34.23 108 SER A C 1
ATOM 848 O O . SER A 1 108 ? 3.264 28.716 -4.427 1.00 33.79 108 SER A O 1
ATOM 851 N N . LYS A 1 109 ? 4.765 29.238 -5.983 1.00 33.10 109 LYS A N 1
ATOM 852 C CA . LYS A 1 109 ? 5.274 27.900 -6.260 1.00 30.72 109 LYS A CA 1
ATOM 853 C C . LYS A 1 109 ? 6.677 27.864 -5.593 1.00 28.57 109 LYS A C 1
ATOM 854 O O . LYS A 1 109 ? 7.290 28.911 -5.354 1.00 27.77 109 LYS A O 1
ATOM 860 N N . VAL A 1 110 ? 7.121 26.651 -5.347 1.00 26.89 110 VAL A N 1
ATOM 861 C CA . VAL A 1 110 ? 8.429 26.362 -4.707 1.00 25.12 110 VAL A CA 1
ATOM 862 C C . VAL A 1 110 ? 9.317 25.493 -5.580 1.00 23.68 110 VAL A C 1
ATOM 863 O O . VAL A 1 110 ? 8.841 24.632 -6.319 1.00 23.48 110 VAL A O 1
ATOM 869 N N . GLU A 1 111 ? 10.626 25.711 -5.520 1.00 22.43 111 GLU A N 1
ATOM 870 C CA . GLU A 1 111 ? 11.596 24.889 -6.296 1.0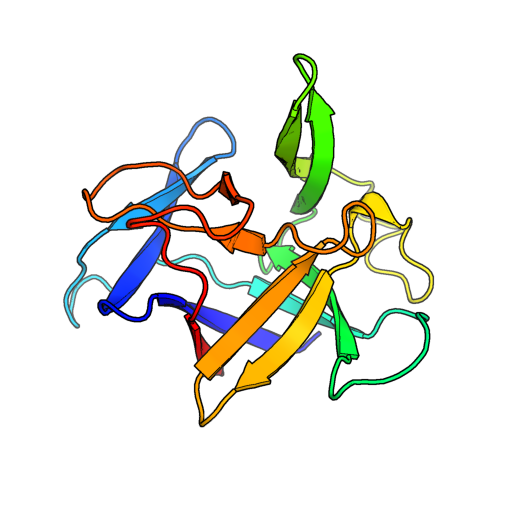0 20.41 111 GLU A CA 1
ATOM 871 C C . GLU A 1 111 ? 12.651 24.413 -5.323 1.00 19.00 111 GLU A C 1
ATOM 872 O O . GLU A 1 111 ? 12.878 25.114 -4.361 1.00 18.19 111 GLU A O 1
ATOM 878 N N . PHE A 1 112 ? 13.187 23.191 -5.524 1.00 18.57 112 PHE A N 1
ATOM 879 C CA . PHE A 1 112 ? 14.192 22.604 -4.620 1.00 17.16 112 PHE A CA 1
ATOM 880 C C . PHE A 1 112 ? 15.451 22.204 -5.398 1.00 17.81 112 PHE A C 1
ATOM 881 O O . PHE A 1 112 ? 15.555 21.120 -6.051 1.00 18.01 112 PHE A O 1
ATOM 889 N N . GLU A 1 113 ? 16.413 23.127 -5.320 1.00 17.59 113 GLU A N 1
ATOM 890 C CA . GLU A 1 113 ? 17.689 22.936 -6.023 1.00 18.09 113 GLU A CA 1
ATOM 891 C C . GLU A 1 113 ? 18.674 22.189 -5.121 1.00 17.80 113 GLU A C 1
ATOM 892 O O . GLU A 1 113 ? 18.763 22.524 -3.952 1.00 17.32 113 GLU A O 1
ATOM 898 N N . SER A 1 114 ? 19.344 21.216 -5.669 1.00 18.49 114 SER A N 1
ATOM 899 C CA . SER A 1 114 ? 20.356 20.463 -4.837 1.00 19.88 114 SER A CA 1
ATOM 900 C C . SER A 1 114 ? 21.529 21.374 -4.509 1.00 20.45 114 SER A C 1
ATOM 901 O O . SER A 1 114 ? 22.048 22.064 -5.455 1.00 21.00 114 SER A O 1
ATOM 904 N N . ALA A 1 115 ? 21.946 21.490 -3.251 1.00 20.50 115 ALA A N 1
ATOM 905 C CA . ALA A 1 115 ? 23.100 22.308 -2.869 1.00 21.46 115 ALA A CA 1
ATOM 906 C C . ALA A 1 115 ? 24.400 21.652 -3.351 1.00 22.80 115 ALA A C 1
ATOM 907 O O . ALA A 1 115 ? 25.406 22.329 -3.676 1.00 24.12 115 ALA A O 1
ATOM 909 N N . GLU A 1 116 ? 24.390 20.345 -3.468 1.00 23.05 116 GLU A N 1
ATOM 910 C CA . GLU A 1 116 ? 25.534 19.576 -3.969 1.00 23.79 116 GLU A CA 1
ATOM 911 C C . GLU A 1 116 ? 25.636 19.692 -5.473 1.00 23.77 116 GLU A C 1
ATOM 912 O O . GLU A 1 116 ? 26.758 19.594 -6.023 1.00 23.98 116 GLU A O 1
ATOM 918 N N . PHE A 1 117 ? 24.519 19.822 -6.196 1.00 23.43 117 PHE A N 1
ATOM 919 C CA . PHE A 1 117 ? 24.534 19.923 -7.668 1.00 23.02 117 PHE A CA 1
ATOM 920 C C . PHE A 1 117 ? 23.698 21.117 -8.148 1.00 23.01 117 PHE A C 1
ATOM 921 O O . PHE A 1 117 ? 22.551 20.881 -8.536 1.00 22.61 117 PHE A O 1
ATOM 929 N N . PRO A 1 118 ? 24.321 22.274 -8.116 1.00 22.99 118 PRO A N 1
ATOM 930 C CA . PRO A 1 118 ? 23.646 23.526 -8.515 1.00 23.14 118 PRO A CA 1
ATOM 931 C C . PRO A 1 118 ? 23.018 23.334 -9.860 1.00 23.91 118 PRO A C 1
ATOM 932 O O . PRO A 1 118 ? 23.629 22.572 -10.678 1.00 24.33 118 PRO A O 1
ATOM 936 N N . ASN A 1 119 ? 21.816 23.863 -10.060 1.00 23.91 119 ASN A N 1
ATOM 937 C CA . ASN A 1 119 ? 21.081 23.769 -11.299 1.00 24.12 119 ASN A CA 1
ATOM 938 C C . ASN A 1 119 ? 20.386 22.456 -11.534 1.00 23.62 119 ASN A C 1
ATOM 939 O O . ASN A 1 119 ? 19.926 22.145 -12.674 1.00 23.70 119 ASN A O 1
ATOM 944 N N . TRP A 1 120 ? 20.396 21.662 -10.488 1.00 23.05 120 TRP A N 1
ATOM 945 C CA . TRP A 1 120 ? 19.748 20.318 -10.485 1.00 22.09 120 TRP A CA 1
ATOM 946 C C . TRP A 1 120 ? 18.653 20.436 -9.433 1.00 20.86 120 TRP A C 1
ATOM 947 O O . TRP A 1 120 ? 18.930 20.823 -8.288 1.00 19.86 120 TRP A O 1
ATOM 958 N N . TYR A 1 121 ? 17.437 20.147 -9.904 1.00 21.10 121 TYR A N 1
ATOM 959 C CA . TYR A 1 121 ? 16.249 20.212 -9.049 1.00 20.07 121 TYR A CA 1
ATOM 960 C C . TYR A 1 121 ? 15.494 18.913 -8.908 1.00 19.83 121 TYR A C 1
ATOM 961 O O . TYR A 1 121 ? 15.495 17.971 -9.701 1.00 19.52 121 TYR A O 1
ATOM 970 N N . ILE A 1 122 ? 14.720 18.924 -7.812 1.00 20.08 122 ILE A N 1
ATOM 971 C CA . ILE A 1 122 ? 13.792 17.799 -7.491 1.00 19.74 122 ILE A CA 1
ATOM 972 C C . ILE A 1 122 ? 12.736 17.939 -8.627 1.00 20.27 122 ILE A C 1
ATOM 973 O O . ILE A 1 122 ? 12.207 19.048 -8.811 1.00 19.87 122 ILE A O 1
ATOM 978 N N . SER A 1 123 ? 12.555 16.820 -9.355 1.00 20.44 123 SER A N 1
ATOM 979 C CA . SER A 1 123 ? 11.678 16.746 -10.483 1.00 20.03 123 SER A CA 1
ATOM 980 C C . SER A 1 123 ? 10.666 15.603 -10.539 1.00 19.61 123 SER A C 1
ATOM 981 O O . SER A 1 123 ? 10.848 14.514 -9.985 1.00 19.11 123 SER A O 1
ATOM 984 N N . THR A 1 124 ? 9.649 15.934 -11.340 1.00 19.75 124 THR A N 1
ATOM 985 C CA . THR A 1 124 ? 8.581 15.022 -11.702 1.00 20.91 124 THR A CA 1
ATOM 986 C C . THR A 1 124 ? 8.439 15.061 -13.257 1.00 22.05 124 THR A C 1
ATOM 987 O O . THR A 1 124 ? 8.712 16.062 -13.943 1.00 21.54 124 THR A O 1
ATOM 991 N N . SER A 1 125 ? 8.000 13.904 -13.741 1.00 23.57 125 SER A N 1
ATOM 992 C CA . SER A 1 125 ? 7.711 13.734 -15.188 1.00 25.01 125 SER A CA 1
ATOM 993 C C . SER A 1 125 ? 6.260 14.159 -15.483 1.00 25.98 125 SER A C 1
ATOM 994 O O . SER A 1 125 ? 5.398 14.409 -14.613 1.00 25.37 125 SER A O 1
ATOM 997 N N . GLN A 1 126 ? 5.980 14.120 -16.789 1.00 27.38 126 GLN A N 1
ATOM 998 C CA . GLN A 1 126 ? 4.600 14.472 -17.257 1.00 28.25 126 GLN A CA 1
ATOM 999 C C . GLN A 1 126 ? 3.739 13.232 -17.113 1.00 28.28 126 GLN A C 1
ATOM 1000 O O . GLN A 1 126 ? 2.560 13.388 -16.733 1.00 28.96 126 GLN A O 1
ATOM 1006 N N . ALA A 1 127 ? 4.286 12.069 -17.409 1.00 27.85 127 ALA A N 1
ATOM 1007 C CA . ALA A 1 127 ? 3.523 10.802 -17.305 1.00 27.47 127 ALA A CA 1
ATOM 1008 C C . ALA A 1 127 ? 3.294 10.560 -15.807 1.00 27.95 127 ALA A C 1
ATOM 1009 O O . ALA A 1 127 ? 3.954 11.170 -14.967 1.00 27.96 127 ALA A O 1
ATOM 1011 N N . GLU A 1 128 ? 2.373 9.669 -15.555 1.00 28.62 128 GLU A N 1
ATOM 1012 C CA . GLU A 1 128 ? 1.988 9.352 -14.154 1.00 28.62 128 GLU A CA 1
ATOM 1013 C C . GLU A 1 128 ? 2.760 8.120 -13.805 1.00 29.09 128 GLU A C 1
ATOM 1014 O O . GLU A 1 128 ? 3.353 7.577 -14.779 1.00 29.81 128 GLU A O 1
ATOM 1020 N N . HIS A 1 129 ? 2.831 7.762 -12.562 1.00 29.02 129 HIS A N 1
ATOM 1021 C CA . HIS A 1 129 ? 3.529 6.598 -12.076 1.00 29.16 129 HIS A CA 1
ATOM 1022 C C . HIS A 1 129 ? 5.011 6.648 -12.291 1.00 29.36 129 HIS A C 1
ATOM 1023 O O . HIS A 1 129 ? 5.676 5.596 -12.136 1.00 30.16 129 HIS A O 1
ATOM 1030 N N . LYS A 1 130 ? 5.582 7.775 -12.650 1.00 29.33 130 LYS A N 1
ATOM 1031 C CA . LYS A 1 130 ? 7.094 7.743 -12.815 1.00 29.48 130 LYS A CA 1
ATOM 1032 C C . LYS A 1 130 ? 7.661 8.203 -11.475 1.00 28.36 130 LYS A C 1
ATOM 1033 O O . LYS A 1 130 ? 6.944 8.839 -10.670 1.00 28.02 130 LYS A O 1
ATOM 1039 N N . PRO A 1 131 ? 8.907 7.839 -11.220 1.00 27.51 131 PRO A N 1
ATOM 1040 C CA . PRO A 1 131 ? 9.595 8.209 -9.983 1.00 26.99 131 PRO A CA 1
ATOM 1041 C C . PRO A 1 131 ? 10.018 9.673 -10.052 1.00 26.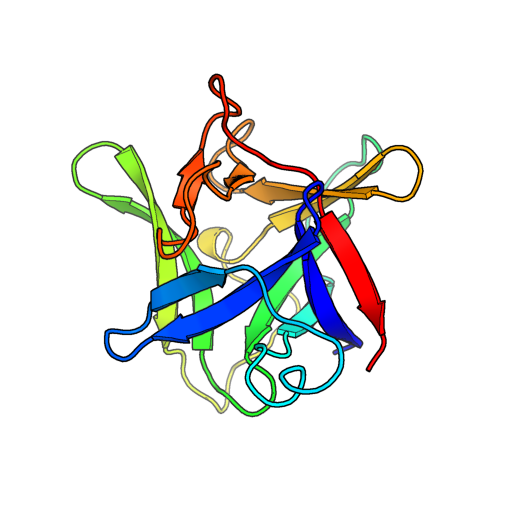64 131 PRO A C 1
ATOM 1042 O O . PRO A 1 131 ? 10.169 10.213 -11.152 1.00 27.32 131 PRO A O 1
ATOM 1046 N N . VAL A 1 132 ? 10.198 10.215 -8.865 1.00 25.62 132 VAL A N 1
ATOM 1047 C CA . VAL A 1 132 ? 10.670 11.603 -8.698 1.00 24.30 132 VAL A CA 1
ATOM 1048 C C . VAL A 1 132 ? 12.206 11.446 -8.837 1.00 23.90 132 VAL A C 1
ATOM 1049 O O . VAL A 1 132 ? 12.712 10.459 -8.253 1.00 24.54 132 VAL A O 1
ATOM 1053 N N . PHE A 1 133 ? 12.850 12.346 -9.515 1.00 22.82 133 PHE A N 1
ATOM 1054 C CA . PHE A 1 133 ? 14.290 12.278 -9.790 1.00 22.13 133 PHE A CA 1
ATOM 1055 C C . PHE A 1 133 ? 14.978 13.638 -9.670 1.00 22.25 133 PHE A C 1
ATOM 1056 O O . PHE A 1 133 ? 14.343 14.634 -9.315 1.00 21.64 133 PHE A O 1
ATOM 1064 N N . LEU A 1 134 ? 16.289 13.599 -9.951 1.00 22.76 134 LEU A N 1
ATOM 1065 C CA . LEU A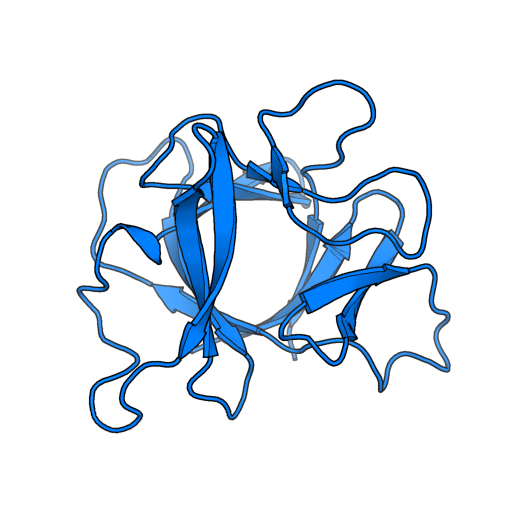 1 134 ? 17.099 14.846 -9.950 1.00 23.69 134 LEU A CA 1
ATOM 1066 C C . LEU A 1 134 ? 17.244 15.195 -11.436 1.00 24.53 134 LEU A C 1
ATOM 1067 O O . LEU A 1 134 ? 17.758 14.350 -12.187 1.00 24.47 134 LEU A O 1
ATOM 1072 N N . GLY A 1 135 ? 16.745 16.342 -11.822 1.00 25.68 135 GLY A N 1
ATOM 1073 C CA . GLY A 1 135 ? 16.753 16.809 -13.190 1.00 27.76 135 GLY A CA 1
ATOM 1074 C C . GLY A 1 135 ? 17.394 18.152 -13.353 1.00 30.01 135 GLY A C 1
ATOM 1075 O O . GLY A 1 135 ? 17.585 18.938 -12.377 1.00 30.04 135 GLY A O 1
ATOM 1076 N N . ASN A 1 136 ? 17.730 18.464 -14.594 1.00 32.32 136 ASN A N 1
ATOM 1077 C CA . ASN A 1 136 ? 18.368 19.795 -14.839 1.00 34.95 136 ASN A CA 1
ATOM 1078 C C . ASN A 1 136 ? 17.327 20.687 -15.477 1.00 36.20 136 ASN A C 1
ATOM 1079 O O . ASN A 1 136 ? 17.679 21.560 -16.284 1.00 36.36 136 ASN A O 1
ATOM 1084 N N . ASN A 1 137 ? 16.066 20.421 -15.083 1.00 36.96 137 ASN A N 1
ATOM 1085 C CA . ASN A 1 137 ? 15.008 21.295 -15.719 1.00 38.37 137 ASN A CA 1
ATOM 1086 C C . ASN A 1 137 ? 15.113 21.162 -17.249 1.00 39.17 137 ASN A C 1
ATOM 1087 O O . ASN A 1 137 ? 15.304 22.124 -17.991 1.00 38.93 137 ASN A O 1
ATOM 1092 N N . SER A 1 138 ? 15.004 19.914 -17.725 1.00 39.97 138 SER A N 1
ATOM 1093 C CA . SER A 1 138 ? 15.057 19.611 -19.185 1.00 41.00 138 SER A CA 1
ATOM 1094 C C . SER A 1 138 ? 13.538 19.379 -19.493 1.00 41.37 138 SER A C 1
ATOM 1095 O O . SER A 1 138 ? 12.790 18.964 -18.625 1.00 40.62 138 SER A O 1
ATOM 1098 N N . GLY A 1 139 ? 13.216 19.727 -20.704 1.00 42.13 139 GLY A N 1
ATOM 1099 C CA . GLY A 1 139 ? 11.889 19.730 -21.274 1.00 41.82 139 GLY A CA 1
ATOM 1100 C C . GLY A 1 139 ? 10.969 18.713 -20.642 1.00 41.86 139 GLY A C 1
ATOM 1101 O O . GLY A 1 139 ? 11.328 17.525 -20.418 1.00 41.88 139 GLY A O 1
ATOM 1102 N N . GLN A 1 140 ? 9.749 19.203 -20.436 1.00 41.20 141 GLN A N 1
ATOM 1103 C CA . GLN A 1 140 ? 8.696 18.330 -19.869 1.00 40.10 141 GLN A CA 1
ATOM 1104 C C . GLN A 1 140 ? 8.944 18.237 -18.372 1.00 38.14 141 GLN A C 1
ATOM 1105 O O . GLN A 1 140 ? 7.908 18.180 -17.700 1.00 37.86 141 GLN A O 1
ATOM 1111 N N . ASP A 1 141 ? 10.204 18.212 -17.977 1.00 36.19 142 ASP A N 1
ATOM 1112 C CA . ASP A 1 141 ? 10.458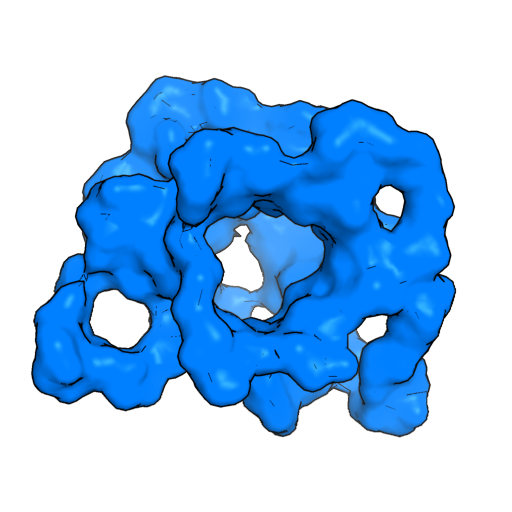 18.107 -16.529 1.00 33.59 142 ASP A CA 1
ATOM 1113 C C . ASP A 1 141 ? 9.587 19.211 -15.848 1.00 30.47 142 ASP A C 1
ATOM 1114 O O . ASP A 1 141 ? 9.430 20.273 -16.449 1.00 30.75 142 ASP A O 1
ATOM 1119 N N . ILE A 1 142 ? 9.112 18.892 -14.681 1.00 26.91 143 ILE A N 1
ATOM 1120 C CA . ILE A 1 142 ? 8.367 19.743 -13.790 1.00 23.45 143 ILE A CA 1
ATOM 1121 C C . ILE A 1 142 ? 9.214 19.954 -12.541 1.00 22.20 143 ILE A C 1
ATOM 1122 O O . ILE A 1 142 ? 9.659 19.006 -11.880 1.00 22.09 143 ILE A O 1
ATOM 1127 N N . ILE A 1 143 ? 9.473 21.182 -12.201 1.00 21.66 144 ILE A N 1
ATOM 1128 C CA . ILE A 1 143 ? 10.302 21.525 -11.046 1.00 21.16 144 ILE A CA 1
ATOM 1129 C C . ILE A 1 143 ? 9.609 22.438 -10.064 1.00 20.92 144 ILE A C 1
ATOM 1130 O O . ILE A 1 143 ? 10.332 22.805 -9.153 1.00 20.59 144 ILE A O 1
ATOM 1135 N N . ASP A 1 144 ? 8.357 22.754 -10.308 1.00 21.15 145 ASP A N 1
ATOM 1136 C CA . ASP A 1 144 ? 7.616 23.675 -9.427 1.00 21.14 145 ASP A CA 1
ATOM 1137 C C . ASP A 1 144 ? 6.574 22.844 -8.669 1.00 20.60 145 ASP A C 1
ATOM 1138 O O . ASP A 1 144 ? 5.942 21.961 -9.246 1.00 20.14 145 ASP A O 1
ATOM 1143 N N . PHE A 1 145 ? 6.467 23.208 -7.412 1.00 20.37 146 PHE A N 1
ATOM 1144 C CA . PHE A 1 145 ? 5.599 22.541 -6.461 1.00 20.26 146 PHE A CA 1
ATOM 1145 C C . PHE A 1 145 ? 4.891 23.613 -5.615 1.00 20.98 146 PHE A C 1
ATOM 1146 O O . PHE A 1 145 ? 5.314 24.730 -5.503 1.00 21.17 146 PHE A O 1
ATOM 1154 N N . THR A 1 146 ? 3.824 23.144 -4.995 1.00 21.63 147 THR A N 1
ATOM 1155 C CA . THR A 1 146 ? 2.927 23.885 -4.089 1.00 22.11 147 THR A CA 1
ATOM 1156 C C . THR A 1 146 ? 3.177 23.237 -2.753 1.00 22.33 147 THR A C 1
ATOM 1157 O O . THR A 1 146 ? 3.395 22.018 -2.787 1.00 21.37 147 THR A O 1
ATOM 1161 N N . MET A 1 147 ? 3.263 23.979 -1.666 1.00 23.85 148 MET A N 1
ATOM 1162 C CA . MET A 1 147 ? 3.509 23.247 -0.356 1.00 25.16 148 MET A CA 1
ATOM 1163 C C . MET A 1 147 ? 2.236 23.447 0.486 1.00 25.84 148 MET A C 1
ATOM 1164 O O . MET A 1 147 ? 1.818 24.618 0.564 1.00 26.34 148 MET A O 1
ATOM 1169 N N . GLU A 1 148 ? 1.724 22.461 1.109 1.00 26.44 149 GLU A N 1
ATOM 1170 C CA . GLU A 1 148 ? 0.516 22.503 1.968 1.00 27.49 149 GLU A CA 1
ATOM 1171 C C . GLU A 1 148 ? 0.895 22.088 3.367 1.00 27.49 149 GLU A C 1
ATOM 1172 O O . GLU A 1 148 ? 1.307 20.919 3.518 1.00 27.35 149 GLU A O 1
ATOM 1178 N N . SER A 1 149 ? 0.761 22.913 4.339 1.00 28.39 150 SER A N 1
ATOM 1179 C CA . SER A 1 149 ? 1.070 22.633 5.744 1.00 29.37 150 SER A CA 1
ATOM 1180 C C . SER A 1 149 ? 0.184 21.534 6.326 1.00 29.89 150 SER A C 1
ATOM 1181 O O . SER A 1 149 ? -1.047 21.478 5.997 1.00 31.06 150 SER A O 1
ATOM 1184 N N . VAL A 1 150 ? 0.752 20.732 7.174 1.00 28.93 151 VAL A N 1
ATOM 1185 C CA . VAL A 1 150 ? 0.068 19.641 7.831 1.00 29.18 151 VAL A CA 1
ATOM 1186 C C . VAL A 1 150 ? 0.109 19.958 9.344 1.00 30.07 151 VAL A C 1
ATOM 1187 O O . VAL A 1 150 ? 1.246 20.254 9.844 1.00 30.79 151 VAL A O 1
#

Foldseek 3Di:
DFKWWKAFPVGWGWAADDVQFIFTAHDDPVPPPGGWMWDWDFADDDDDPQWTKIFIATPPFQWTWFWDQDPNRIKIGIDGDPPVCPDDRHHPQRRIWIWHDDPQWIFTARSVDGQWTFWHAQDGGDTTITHNPPPRTTGIIHIDTD